Protein AF-A0A9P7BIC2-F1 (afdb_monomer)

Organism: Rhizopus oryzae (NCBI:txid64495)

pLDDT: mean 85.09, std 18.23, range [26.56, 98.12]

Sequence (79 aa):
MNTWEDAAVIKQVNQIGKTRIVLAGLWTSVCIVGPALSALDQGFEVYVITDACGDVRPADHRAAVSAGNAARLGAHGHL

Nearest PDB structures (foldseek):
  4wgf-assembly1_B  TM=9.408E-01  e=2.599E-06  Pseudomonas aeruginosa PAO1
  1yac-assembly1_A  TM=9.395E-01  e=7.512E-06  Escherichia coli
  3hb7-assembly4_G  TM=9.341E-01  e=3.523E-04  Alkaliphilus metalliredigens QYMF
  3hb7-assembly4_D  TM=9.312E-01  e=3.764E-04  Alkaliphilus metalliredigens QYMF
  3pl1-assembly1_A  TM=8.774E-01  e=1.088E-03  Mycobacterium tuberculosis H37Rv

Structure (mmCIF, N/CA/C/O backbone):
data_AF-A0A9P7BIC2-F1
#
_entry.id   AF-A0A9P7BIC2-F1
#
loop_
_atom_site.group_PDB
_atom_site.id
_atom_site.type_symbol
_atom_site.label_atom_id
_atom_site.label_alt_id
_atom_site.label_comp_id
_atom_site.label_asym_id
_atom_site.label_entity_id
_atom_site.label_seq_id
_atom_site.pdbx_PDB_ins_code
_atom_site.Cartn_x
_atom_site.Cartn_y
_atom_site.Cartn_z
_atom_site.occupancy
_atom_site.B_iso_or_equiv
_atom_site.auth_seq_id
_atom_site.auth_comp_id
_atom_site.auth_asym_id
_atom_site.auth_atom_id
_atom_site.pdbx_PDB_model_num
ATOM 1 N N . MET A 1 1 ? 8.840 -9.010 1.214 1.00 80.06 1 MET A N 1
ATOM 2 C CA . MET A 1 1 ? 8.955 -8.144 2.403 1.00 80.06 1 MET A CA 1
ATOM 3 C C . MET A 1 1 ? 7.662 -7.375 2.505 1.00 80.06 1 MET A C 1
ATOM 5 O O . MET A 1 1 ? 7.343 -6.651 1.570 1.00 80.06 1 MET A O 1
ATOM 9 N N . ASN A 1 2 ? 6.909 -7.593 3.576 1.00 89.25 2 ASN A N 1
ATOM 10 C CA . ASN A 1 2 ? 5.611 -6.974 3.767 1.00 89.25 2 ASN A CA 1
ATOM 11 C C . ASN A 1 2 ? 5.591 -6.260 5.120 1.00 89.25 2 ASN A C 1
ATOM 13 O O . ASN A 1 2 ? 5.615 -6.892 6.168 1.00 89.25 2 ASN A O 1
ATOM 17 N N . THR A 1 3 ? 5.541 -4.931 5.102 1.00 92.56 3 THR A N 1
ATOM 18 C CA . THR A 1 3 ? 5.409 -4.103 6.308 1.00 92.56 3 THR A CA 1
ATOM 19 C C . THR A 1 3 ? 4.173 -4.459 7.142 1.00 92.56 3 THR A C 1
ATOM 21 O O . THR A 1 3 ? 4.161 -4.232 8.347 1.00 92.56 3 THR A O 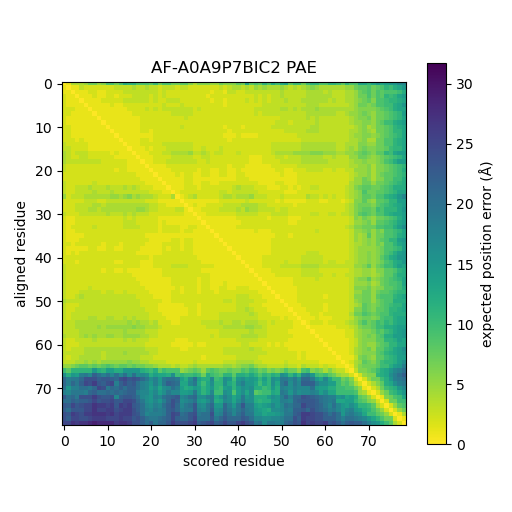1
ATOM 24 N N . TRP A 1 4 ? 3.161 -5.073 6.529 1.00 93.75 4 TRP A N 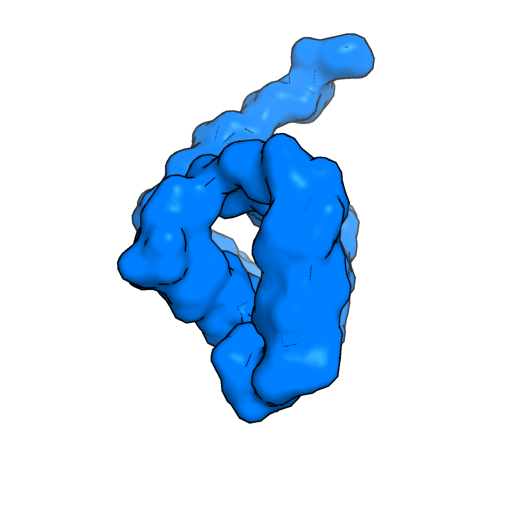1
ATOM 25 C CA . TRP A 1 4 ? 1.965 -5.561 7.209 1.00 93.75 4 TRP A CA 1
ATOM 26 C C . TRP A 1 4 ? 2.157 -6.873 7.984 1.00 93.75 4 TRP A C 1
ATOM 28 O O . TRP A 1 4 ? 1.204 -7.398 8.548 1.00 93.75 4 TRP A O 1
ATOM 38 N N . GLU A 1 5 ? 3.377 -7.408 8.033 1.00 94.81 5 GLU A N 1
ATOM 39 C CA . GLU A 1 5 ? 3.753 -8.518 8.920 1.00 94.81 5 GLU A CA 1
ATOM 40 C C . GLU A 1 5 ? 4.359 -8.013 10.244 1.00 94.81 5 GLU A C 1
ATOM 42 O O . GLU A 1 5 ? 4.505 -8.782 11.194 1.00 94.81 5 GLU A O 1
ATOM 47 N N . ASP A 1 6 ? 4.683 -6.718 10.340 1.00 96.81 6 ASP A N 1
ATOM 48 C CA . ASP A 1 6 ? 5.199 -6.102 11.561 1.00 96.81 6 ASP A CA 1
ATOM 49 C C . ASP A 1 6 ? 4.051 -5.567 12.433 1.00 96.81 6 ASP A C 1
ATOM 51 O O . ASP A 1 6 ? 3.401 -4.558 12.132 1.00 96.81 6 ASP A O 1
ATOM 55 N N . ALA A 1 7 ? 3.833 -6.228 13.572 1.00 96.25 7 ALA A N 1
ATOM 56 C CA . ALA A 1 7 ? 2.799 -5.857 14.532 1.00 96.25 7 ALA A CA 1
ATOM 57 C C . ALA A 1 7 ? 2.965 -4.430 15.091 1.00 96.25 7 ALA A C 1
ATOM 59 O O . ALA A 1 7 ? 1.965 -3.784 15.420 1.00 96.25 7 ALA A O 1
ATOM 60 N N . ALA A 1 8 ? 4.195 -3.915 15.199 1.00 97.69 8 ALA A N 1
ATOM 61 C CA . ALA A 1 8 ? 4.431 -2.547 15.643 1.00 97.69 8 ALA A CA 1
ATOM 62 C C . ALA A 1 8 ? 3.931 -1.542 14.600 1.00 97.69 8 ALA A C 1
ATOM 64 O O . ALA A 1 8 ? 3.296 -0.552 14.971 1.00 97.69 8 ALA A O 1
ATOM 65 N N . VAL A 1 9 ? 4.134 -1.823 13.309 1.00 96.31 9 VAL A N 1
ATOM 66 C CA . VAL A 1 9 ? 3.647 -0.958 12.228 1.00 96.31 9 VAL A CA 1
ATOM 67 C C . VAL A 1 9 ? 2.127 -0.974 12.161 1.00 96.31 9 VAL A C 1
ATOM 69 O O . VAL A 1 9 ? 1.517 0.094 12.198 1.00 96.31 9 VAL A O 1
ATOM 72 N N . ILE A 1 10 ? 1.500 -2.154 12.163 1.00 96.44 10 ILE A N 1
ATOM 73 C CA . ILE A 1 10 ? 0.031 -2.269 12.136 1.00 96.44 10 ILE A CA 1
ATOM 74 C C . ILE A 1 10 ? -0.590 -1.511 13.315 1.00 96.44 10 ILE A C 1
ATOM 76 O O . ILE A 1 10 ? -1.552 -0.757 13.147 1.00 96.44 10 ILE A O 1
ATOM 80 N N . LYS A 1 11 ? -0.011 -1.654 14.516 1.00 97.81 11 LYS A N 1
ATOM 81 C CA . LYS A 1 11 ? -0.465 -0.931 15.708 1.00 97.81 11 LYS A CA 1
ATOM 82 C C . LYS A 1 11 ? -0.387 0.582 15.511 1.00 97.81 11 LYS A C 1
ATOM 84 O O . LYS A 1 11 ? -1.367 1.263 15.799 1.00 97.81 11 LYS A O 1
ATOM 89 N N . GLN A 1 12 ? 0.745 1.100 15.037 1.00 98.12 12 GLN A N 1
ATOM 90 C CA . GLN A 1 12 ? 0.911 2.539 14.819 1.00 98.12 12 GLN A CA 1
ATOM 91 C C . GLN A 1 12 ? -0.049 3.065 13.749 1.00 98.12 12 GLN A C 1
ATOM 93 O O . GLN A 1 12 ? -0.716 4.072 13.972 1.00 98.12 12 GLN A O 1
ATOM 98 N N . VAL A 1 13 ? -0.200 2.360 12.626 1.00 97.00 13 VAL A N 1
ATOM 99 C CA . VAL A 1 13 ? -1.115 2.775 11.554 1.00 97.00 13 VAL A CA 1
ATOM 100 C C . VAL A 1 13 ? -2.566 2.809 12.041 1.00 97.00 13 VAL A C 1
ATOM 102 O O . VAL A 1 13 ? -3.262 3.799 11.820 1.00 97.00 13 VAL A O 1
ATOM 105 N N . ASN A 1 14 ? -3.010 1.793 12.786 1.00 96.12 14 ASN A N 1
ATOM 106 C CA . ASN A 1 14 ? -4.355 1.768 13.367 1.00 96.12 14 ASN A CA 1
ATOM 107 C C . ASN A 1 14 ? -4.579 2.901 14.385 1.00 96.12 14 ASN A C 1
ATOM 109 O O . ASN A 1 14 ? -5.669 3.468 14.446 1.00 96.12 14 ASN A O 1
ATOM 113 N N . GLN A 1 15 ? -3.555 3.264 15.166 1.00 98.00 15 GLN A N 1
ATOM 114 C CA . GLN A 1 15 ? -3.630 4.360 16.142 1.00 98.00 15 GLN A CA 1
ATOM 115 C C . GLN A 1 15 ? -3.817 5.737 15.494 1.00 98.00 15 GLN A C 1
ATOM 117 O O . GLN A 1 15 ? -4.414 6.617 16.112 1.00 98.00 15 GLN A O 1
ATOM 122 N N . ILE A 1 16 ? -3.358 5.926 14.254 1.00 97.75 16 ILE A N 1
ATOM 123 C CA . ILE A 1 16 ? -3.530 7.183 13.510 1.00 97.75 16 ILE A C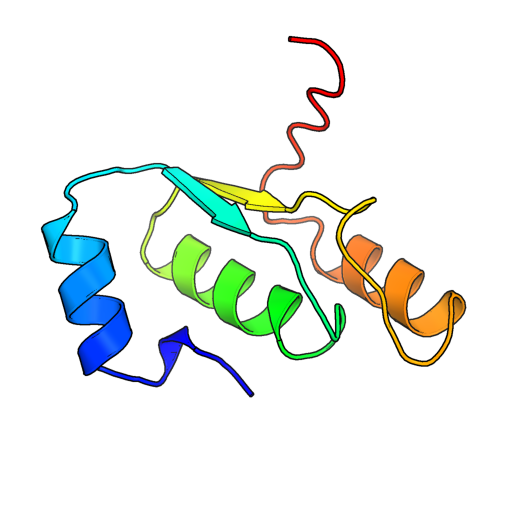A 1
ATOM 124 C C . ILE A 1 16 ? -5.017 7.456 13.199 1.00 97.75 16 ILE A C 1
ATOM 126 O O . ILE A 1 16 ? -5.406 8.608 12.989 1.00 97.75 16 ILE A O 1
ATOM 130 N N . GLY A 1 17 ? -5.870 6.422 13.194 1.00 96.25 17 GLY A N 1
ATOM 131 C CA . GLY A 1 17 ? -7.323 6.576 13.074 1.00 96.25 17 GLY A CA 1
ATOM 132 C C . GLY A 1 17 ? -7.786 7.109 11.714 1.00 96.25 17 GLY A C 1
ATOM 133 O O . GLY A 1 17 ? -8.830 7.754 11.617 1.00 96.25 17 GLY A O 1
ATOM 134 N N . LYS A 1 18 ? -7.001 6.884 10.655 1.00 97.69 18 LYS A N 1
ATOM 135 C CA . LYS A 1 18 ? -7.363 7.224 9.271 1.00 97.69 18 LYS A CA 1
ATOM 136 C C . LYS A 1 18 ? -7.802 5.969 8.537 1.00 97.69 18 LYS A C 1
ATOM 138 O O . LYS A 1 18 ? -7.240 4.908 8.744 1.00 97.69 18 LYS A O 1
ATOM 143 N N . THR A 1 19 ? -8.784 6.103 7.656 1.00 94.88 19 THR A N 1
ATOM 144 C CA . THR A 1 19 ? -9.316 4.989 6.855 1.00 94.88 19 THR A CA 1
ATOM 145 C C . THR A 1 19 ? -8.621 4.834 5.505 1.00 94.88 19 THR A C 1
ATOM 147 O O . THR A 1 19 ? -8.841 3.841 4.818 1.00 94.88 19 THR A O 1
ATOM 150 N N . ARG A 1 20 ? -7.790 5.812 5.121 1.00 94.62 20 ARG A N 1
ATOM 151 C CA . ARG A 1 20 ? -7.083 5.850 3.839 1.00 94.62 20 ARG A CA 1
ATOM 152 C C . ARG A 1 20 ? -5.587 5.704 4.032 1.00 94.62 20 ARG A C 1
ATOM 154 O O . ARG A 1 20 ? -5.022 6.353 4.912 1.00 94.62 20 ARG A O 1
ATOM 161 N N . ILE A 1 21 ? -4.962 4.927 3.158 1.00 94.06 21 ILE A N 1
ATOM 162 C CA . ILE A 1 21 ? -3.518 4.731 3.100 1.00 94.06 21 ILE A CA 1
ATOM 163 C C . ILE A 1 21 ? -3.035 5.083 1.699 1.00 94.06 21 ILE A C 1
ATOM 165 O O . ILE A 1 21 ? -3.620 4.667 0.703 1.00 94.06 21 ILE A O 1
ATOM 169 N N . VAL A 1 22 ? -1.947 5.844 1.638 1.00 93.75 22 VAL A N 1
ATOM 170 C CA . VAL A 1 22 ? -1.238 6.154 0.397 1.00 93.75 22 VAL A CA 1
ATOM 171 C C . VAL A 1 22 ? 0.142 5.511 0.481 1.00 93.75 22 VAL A C 1
ATOM 173 O O . VAL A 1 22 ? 0.862 5.736 1.452 1.00 93.75 22 VAL A O 1
ATOM 176 N N . LEU A 1 23 ? 0.498 4.702 -0.514 1.00 93.25 23 LEU A N 1
ATOM 177 C CA .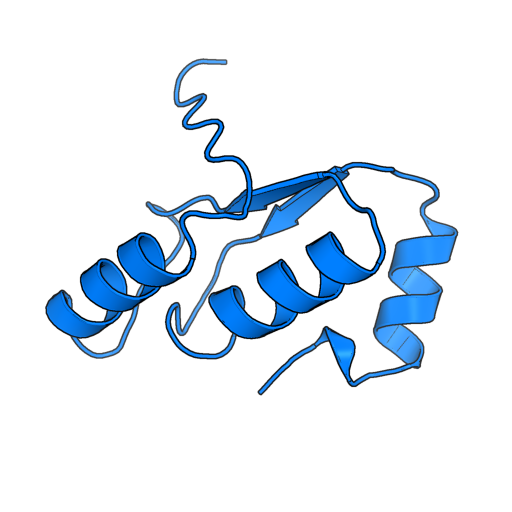 LEU A 1 23 ? 1.765 3.978 -0.590 1.00 93.25 23 LEU A CA 1
ATOM 178 C C . LEU A 1 23 ? 2.594 4.453 -1.785 1.00 93.25 23 LEU A C 1
ATOM 180 O O . LEU A 1 23 ? 2.076 4.667 -2.882 1.00 93.25 23 LEU A O 1
ATOM 184 N N . ALA A 1 24 ? 3.898 4.571 -1.562 1.00 93.25 24 ALA A N 1
ATOM 185 C CA . ALA A 1 24 ? 4.912 4.830 -2.576 1.00 93.25 24 ALA A CA 1
ATOM 186 C C . ALA A 1 24 ? 6.241 4.201 -2.133 1.00 93.25 24 ALA A C 1
ATOM 188 O O . ALA A 1 24 ? 6.463 4.031 -0.932 1.00 93.25 24 ALA A O 1
ATOM 189 N N . GLY A 1 25 ? 7.128 3.868 -3.075 1.00 92.19 25 GLY A N 1
ATOM 190 C CA . GLY A 1 25 ? 8.467 3.363 -2.755 1.00 92.19 25 GLY A CA 1
ATOM 191 C C . GLY A 1 25 ? 8.961 2.210 -3.631 1.00 92.19 25 GLY A C 1
ATOM 192 O O . GLY A 1 25 ? 8.477 1.973 -4.739 1.00 92.19 25 GLY A O 1
ATOM 193 N N . LEU A 1 26 ? 9.980 1.506 -3.127 1.00 93.62 26 LEU A N 1
ATOM 194 C CA . LEU A 1 26 ? 10.745 0.490 -3.855 1.00 93.62 26 LEU A CA 1
ATOM 195 C C . LEU A 1 26 ? 10.913 -0.792 -3.015 1.00 93.62 26 LEU A C 1
ATOM 197 O O . LEU A 1 26 ? 11.153 -0.712 -1.814 1.00 93.62 26 LEU A O 1
ATOM 201 N N . TRP A 1 27 ? 10.849 -1.995 -3.591 1.00 93.56 27 TRP A N 1
ATOM 202 C CA . TRP A 1 27 ? 10.460 -2.319 -4.972 1.00 93.56 27 TRP A CA 1
ATOM 203 C C . TRP A 1 27 ? 8.951 -2.497 -5.116 1.00 93.56 27 TRP A C 1
ATOM 205 O O . TRP A 1 27 ? 8.289 -2.993 -4.205 1.00 93.56 27 TRP A O 1
ATOM 215 N N . THR A 1 28 ? 8.416 -2.152 -6.284 1.00 91.06 28 THR A N 1
ATOM 216 C CA . THR A 1 28 ? 6.971 -2.182 -6.553 1.00 91.06 28 THR A CA 1
ATOM 217 C C . THR A 1 28 ? 6.408 -3.587 -6.369 1.00 91.06 28 THR A C 1
ATOM 219 O O . THR A 1 28 ? 5.439 -3.762 -5.635 1.00 91.06 28 THR A O 1
ATOM 222 N N . SER A 1 29 ? 7.056 -4.596 -6.959 1.00 88.81 29 SER A N 1
ATOM 223 C CA . SER A 1 29 ? 6.620 -5.998 -6.906 1.00 88.81 29 SER A CA 1
ATOM 224 C C . SER A 1 29 ? 6.662 -6.629 -5.517 1.00 88.81 29 SER A C 1
ATOM 226 O O . SER A 1 29 ? 5.990 -7.631 -5.290 1.00 88.81 29 SER A O 1
ATOM 228 N N . VAL A 1 30 ? 7.423 -6.055 -4.581 1.00 87.50 30 VAL A N 1
ATOM 229 C CA . VAL A 1 30 ? 7.649 -6.651 -3.260 1.00 87.50 30 VAL A CA 1
ATOM 230 C C . VAL A 1 30 ? 7.103 -5.759 -2.153 1.00 87.50 30 VAL A C 1
ATOM 232 O O . VAL A 1 30 ? 6.150 -6.129 -1.473 1.00 87.50 30 VAL A O 1
ATOM 235 N N . CYS A 1 31 ? 7.713 -4.588 -1.969 1.00 92.81 31 CYS A N 1
ATOM 236 C CA . CYS A 1 31 ? 7.490 -3.717 -0.818 1.00 92.81 31 CYS A CA 1
ATOM 237 C C . CYS A 1 31 ? 6.228 -2.863 -0.945 1.00 92.81 31 CYS A C 1
ATOM 239 O O . CYS A 1 31 ? 5.809 -2.279 0.046 1.00 92.81 31 CYS A O 1
ATOM 241 N N . ILE A 1 32 ? 5.631 -2.772 -2.137 1.00 93.00 32 ILE A N 1
ATOM 242 C CA . ILE A 1 32 ? 4.413 -1.983 -2.358 1.00 93.00 32 ILE A CA 1
ATOM 243 C C . ILE A 1 32 ? 3.198 -2.891 -2.514 1.00 93.00 32 ILE A C 1
ATOM 245 O O . ILE A 1 32 ? 2.227 -2.721 -1.782 1.00 93.00 32 ILE A O 1
ATOM 249 N N . VAL A 1 33 ? 3.264 -3.896 -3.394 1.00 90.44 33 VAL A N 1
ATOM 250 C CA . VAL A 1 33 ? 2.141 -4.825 -3.614 1.00 90.44 33 VAL A CA 1
ATOM 251 C C . VAL A 1 33 ? 1.757 -5.574 -2.334 1.00 90.44 33 VAL A C 1
ATOM 253 O O . VAL A 1 33 ? 0.575 -5.626 -2.009 1.00 90.44 33 VAL A O 1
ATOM 256 N N . GLY A 1 34 ? 2.727 -6.106 -1.579 1.00 91.12 34 GLY A N 1
ATOM 257 C CA . GLY A 1 34 ? 2.449 -6.861 -0.349 1.00 91.12 34 GLY A CA 1
ATOM 258 C C . GLY A 1 34 ? 1.653 -6.052 0.687 1.00 91.12 34 GLY A C 1
ATOM 259 O O . GLY A 1 34 ? 0.528 -6.435 1.009 1.00 91.12 34 GLY A O 1
ATOM 260 N N . PRO A 1 35 ? 2.179 -4.906 1.162 1.00 92.69 35 PRO A N 1
ATOM 261 C CA . PRO A 1 35 ? 1.466 -4.061 2.118 1.00 92.69 35 PRO A CA 1
ATOM 262 C C . PRO A 1 35 ? 0.148 -3.502 1.587 1.00 92.69 35 PRO A C 1
ATOM 264 O O . PRO A 1 35 ? -0.799 -3.379 2.357 1.00 92.69 35 PRO A O 1
ATOM 267 N N . ALA A 1 36 ? 0.061 -3.187 0.289 1.00 92.06 36 ALA A N 1
ATOM 268 C CA . ALA A 1 36 ? -1.179 -2.699 -0.307 1.00 92.06 36 ALA A CA 1
ATOM 269 C C . ALA A 1 36 ? -2.302 -3.736 -0.200 1.00 92.06 36 ALA A C 1
ATOM 271 O O . ALA A 1 36 ? -3.396 -3.404 0.252 1.00 92.06 36 ALA A O 1
ATOM 272 N N . LEU A 1 37 ? -2.024 -4.991 -0.566 1.00 91.12 37 LEU A N 1
ATOM 273 C CA . LEU A 1 37 ? -2.997 -6.082 -0.477 1.00 91.12 37 LEU A CA 1
ATOM 274 C C . LEU A 1 37 ? -3.395 -6.362 0.973 1.00 91.12 37 LEU A C 1
ATOM 276 O O . LEU A 1 37 ? -4.580 -6.435 1.279 1.00 91.12 37 LEU A O 1
ATOM 280 N N . SER A 1 38 ? -2.432 -6.429 1.891 1.00 93.12 38 SER A N 1
ATOM 281 C CA . SER A 1 38 ? -2.741 -6.677 3.303 1.00 93.12 38 SER A CA 1
ATOM 282 C C . SER A 1 38 ? -3.543 -5.543 3.954 1.00 93.12 38 SER A C 1
ATOM 284 O O . SER A 1 38 ? -4.447 -5.801 4.747 1.00 93.12 38 SER A O 1
ATOM 286 N N . ALA A 1 39 ? -3.259 -4.287 3.604 1.00 93.19 39 ALA A N 1
ATOM 287 C CA . ALA A 1 39 ? -4.034 -3.147 4.082 1.00 93.19 39 ALA A CA 1
ATOM 288 C C . ALA A 1 39 ? -5.464 -3.137 3.514 1.00 93.19 39 ALA A C 1
ATOM 290 O O . ALA A 1 39 ? -6.408 -2.832 4.247 1.00 93.19 39 ALA A O 1
ATOM 291 N N . LEU A 1 40 ? -5.646 -3.508 2.240 1.00 91.44 40 LEU A N 1
ATOM 292 C CA . LEU A 1 40 ? -6.976 -3.701 1.655 1.00 91.44 40 LEU A CA 1
ATOM 293 C C . LEU A 1 40 ? -7.760 -4.798 2.378 1.00 91.44 40 LEU A C 1
ATOM 295 O O . LEU A 1 40 ? -8.923 -4.580 2.709 1.00 91.44 40 LEU A O 1
ATOM 299 N N . ASP A 1 41 ? -7.126 -5.940 2.656 1.00 92.88 41 ASP A N 1
ATOM 300 C CA . ASP A 1 41 ? -7.754 -7.059 3.368 1.00 92.88 41 ASP A CA 1
ATOM 301 C C . ASP A 1 41 ? -8.173 -6.663 4.793 1.00 92.88 41 ASP A C 1
ATOM 303 O O . ASP A 1 41 ? -9.203 -7.112 5.294 1.00 92.88 41 ASP A O 1
ATOM 307 N N . GLN A 1 42 ? -7.419 -5.765 5.438 1.00 94.56 42 GLN A N 1
ATOM 308 C CA . GLN A 1 42 ? -7.791 -5.180 6.729 1.00 94.56 42 GLN A CA 1
ATOM 309 C C . GLN A 1 42 ? -8.919 -4.126 6.617 1.00 94.56 42 GLN A C 1
ATOM 311 O O . GLN A 1 42 ? -9.467 -3.692 7.631 1.00 94.56 42 GLN A O 1
ATOM 316 N N . GLY A 1 43 ? -9.302 -3.721 5.404 1.00 93.25 43 GLY A N 1
ATOM 317 C CA . GLY A 1 43 ? -10.415 -2.807 5.140 1.00 93.25 43 GLY A CA 1
ATOM 318 C C . GLY A 1 43 ? -10.024 -1.340 4.949 1.00 93.25 43 GLY A C 1
ATOM 319 O O . GLY A 1 43 ? -10.902 -0.475 4.972 1.00 93.25 43 GLY A O 1
ATOM 320 N N . PHE A 1 44 ? -8.739 -1.030 4.759 1.00 94.12 44 PHE A N 1
ATOM 321 C CA . PHE A 1 44 ? -8.320 0.322 4.392 1.00 94.12 44 PHE A CA 1
ATOM 322 C C . PHE A 1 44 ? -8.653 0.639 2.933 1.00 94.12 44 PHE A C 1
ATOM 324 O O . PHE A 1 44 ? -8.637 -0.214 2.048 1.00 94.12 44 PHE A O 1
ATOM 331 N N . GLU A 1 45 ? -8.883 1.918 2.663 1.00 93.38 45 GLU A N 1
ATOM 332 C CA . GLU A 1 45 ? -8.891 2.454 1.310 1.00 93.38 45 GLU A CA 1
ATOM 333 C C . GLU A 1 45 ? -7.444 2.753 0.888 1.00 93.38 45 GLU A C 1
ATOM 335 O O . GLU A 1 45 ? -6.821 3.681 1.407 1.00 93.38 45 GLU A O 1
ATOM 340 N N . VAL A 1 46 ? -6.888 1.947 -0.019 1.00 91.56 46 VAL A N 1
ATOM 341 C CA . VAL A 1 46 ? -5.466 2.013 -0.389 1.00 91.56 46 VAL A CA 1
ATOM 342 C C . VAL A 1 46 ? -5.278 2.652 -1.761 1.00 91.56 46 VAL A C 1
ATOM 344 O O . VAL A 1 46 ? -5.899 2.233 -2.735 1.00 91.56 46 VAL A O 1
ATOM 347 N N . TYR A 1 47 ? -4.360 3.613 -1.830 1.00 90.44 47 TYR A N 1
ATOM 348 C CA . TYR A 1 47 ? -3.900 4.275 -3.048 1.00 90.44 47 TYR A CA 1
ATOM 349 C C . TYR A 1 47 ? -2.400 4.047 -3.227 1.00 90.44 47 TYR A C 1
ATOM 351 O O . TYR A 1 47 ? -1.637 4.162 -2.268 1.00 90.44 47 TYR A O 1
ATOM 359 N N . VAL A 1 48 ? -1.962 3.771 -4.455 1.00 89.69 48 VAL A N 1
ATOM 360 C CA . VAL A 1 48 ? -0.540 3.621 -4.792 1.00 89.69 48 VAL A CA 1
ATOM 361 C C . VAL A 1 48 ? -0.133 4.704 -5.786 1.00 89.69 48 VAL A C 1
ATOM 363 O O . VAL A 1 48 ? -0.724 4.824 -6.858 1.00 89.69 48 VAL A O 1
ATOM 366 N N . ILE A 1 49 ? 0.896 5.476 -5.443 1.00 91.94 49 ILE A N 1
ATOM 367 C CA . ILE A 1 49 ? 1.435 6.545 -6.291 1.00 91.94 49 ILE A CA 1
ATOM 368 C C . ILE A 1 49 ? 2.476 5.935 -7.233 1.00 91.94 49 ILE A C 1
ATOM 370 O O . ILE A 1 49 ? 3.656 5.822 -6.903 1.00 91.94 49 ILE A O 1
ATOM 374 N N . THR A 1 50 ? 2.007 5.428 -8.376 1.00 88.44 50 THR A N 1
ATOM 375 C CA . THR A 1 50 ? 2.813 4.567 -9.265 1.00 88.44 50 THR A CA 1
ATOM 376 C C . THR A 1 50 ? 4.041 5.251 -9.869 1.00 88.44 50 THR A C 1
ATOM 378 O O . THR A 1 50 ? 5.062 4.596 -10.042 1.00 88.44 50 THR A O 1
ATOM 381 N N . ASP A 1 51 ? 3.983 6.556 -10.126 1.00 89.56 51 ASP A N 1
ATOM 382 C CA . ASP A 1 51 ? 5.098 7.381 -10.613 1.00 89.56 51 ASP A CA 1
ATOM 383 C C . ASP A 1 51 ? 6.142 7.693 -9.525 1.00 89.56 51 ASP A C 1
ATOM 385 O O . ASP A 1 51 ? 7.276 8.046 -9.840 1.00 89.56 51 ASP A O 1
ATOM 389 N N . ALA A 1 52 ? 5.792 7.486 -8.252 1.00 92.56 52 ALA A N 1
ATOM 390 C CA . ALA A 1 52 ? 6.711 7.479 -7.114 1.00 92.56 52 ALA A CA 1
ATOM 391 C C . ALA A 1 52 ? 7.143 6.053 -6.705 1.00 92.56 52 ALA A C 1
ATOM 393 O O . ALA A 1 52 ? 7.703 5.847 -5.624 1.00 92.56 52 ALA A O 1
ATOM 394 N N . CYS A 1 53 ? 6.873 5.054 -7.550 1.00 93.75 53 CYS A N 1
ATOM 395 C CA . CYS A 1 53 ? 7.276 3.666 -7.353 1.00 93.75 53 CYS A CA 1
ATOM 396 C C . CYS A 1 53 ? 8.211 3.199 -8.472 1.00 93.75 53 CYS A C 1
ATOM 398 O O . CYS A 1 53 ? 8.288 3.775 -9.553 1.00 93.75 53 CYS A O 1
ATOM 400 N N . GLY A 1 54 ? 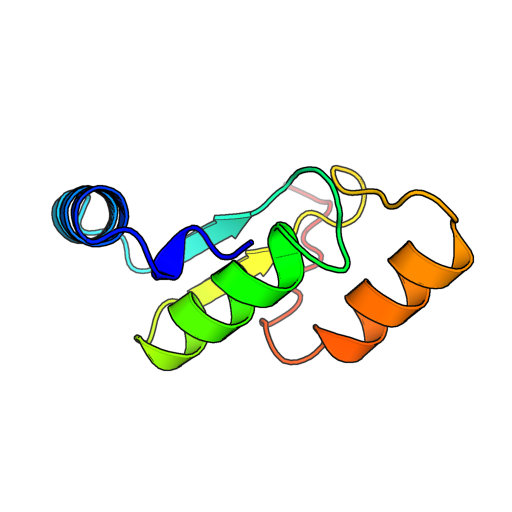8.917 2.104 -8.224 1.00 93.38 54 GLY A N 1
ATOM 401 C CA . GLY A 1 54 ? 9.826 1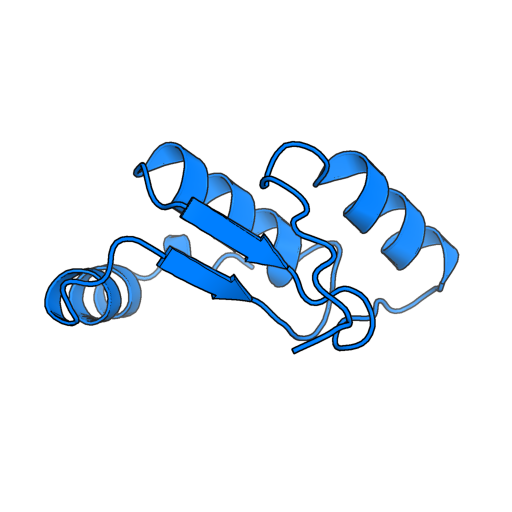.511 -9.200 1.00 93.38 54 GLY A CA 1
ATOM 402 C C . GLY A 1 54 ? 10.229 0.091 -8.838 1.00 93.38 54 GLY A C 1
ATOM 403 O O . GLY A 1 54 ? 9.992 -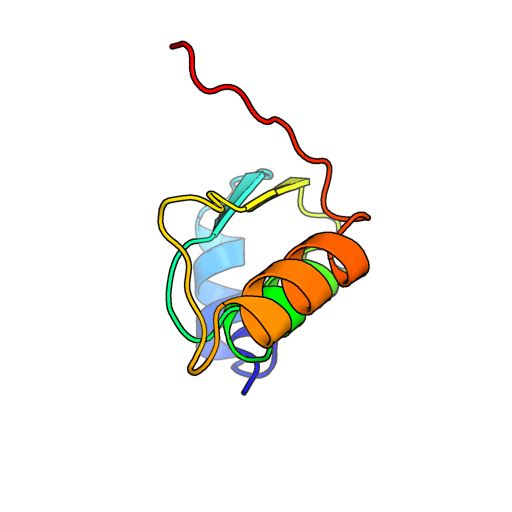0.387 -7.727 1.00 93.38 54 GLY A O 1
ATOM 404 N N . ASP A 1 55 ? 10.814 -0.607 -9.797 1.00 95.00 55 ASP A N 1
ATOM 405 C CA . ASP A 1 55 ? 11.346 -1.956 -9.628 1.00 95.00 55 ASP A CA 1
ATOM 406 C C . ASP A 1 55 ? 12.719 -2.054 -10.302 1.00 95.00 55 ASP A C 1
ATOM 408 O O . ASP A 1 55 ? 13.145 -1.115 -10.977 1.00 95.00 55 ASP A O 1
ATOM 412 N N . VAL A 1 56 ? 13.411 -3.181 -10.136 1.00 96.06 56 VAL A N 1
ATOM 413 C CA . VAL A 1 56 ? 14.725 -3.417 -10.751 1.00 96.06 56 VAL A CA 1
ATOM 414 C C . VAL A 1 56 ? 14.642 -3.307 -12.274 1.00 96.06 56 VAL A C 1
ATOM 416 O O . VAL A 1 56 ? 15.557 -2.782 -12.909 1.00 96.06 56 VAL A O 1
ATOM 419 N N . ARG A 1 57 ? 13.540 -3.773 -12.876 1.00 95.25 57 ARG A N 1
ATOM 420 C CA . ARG A 1 57 ? 13.267 -3.609 -14.308 1.00 95.25 57 ARG A CA 1
ATOM 421 C C . ARG A 1 57 ? 11.918 -2.927 -14.529 1.00 95.25 57 ARG A C 1
ATOM 423 O O . ARG A 1 5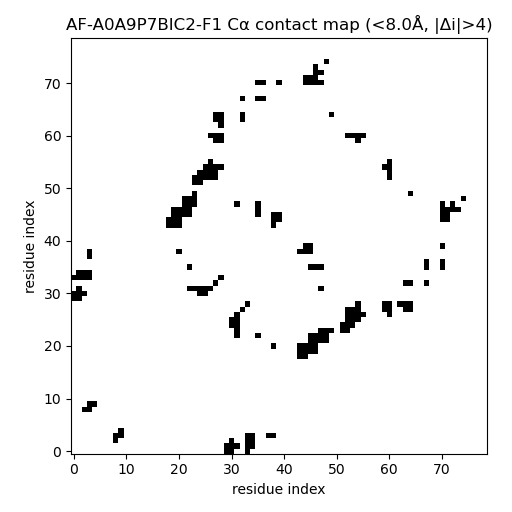7 ? 10.949 -3.246 -13.841 1.00 95.25 57 ARG A O 1
ATOM 430 N N . PRO A 1 58 ? 11.784 -2.089 -15.574 1.00 93.38 58 PRO A N 1
ATOM 431 C CA . PRO A 1 58 ? 10.501 -1.472 -15.910 1.00 93.38 58 PRO A CA 1
ATOM 432 C C . PRO A 1 58 ? 9.378 -2.481 -16.197 1.00 93.38 58 PRO A C 1
ATOM 434 O O . PRO A 1 58 ? 8.211 -2.183 -15.963 1.00 93.38 58 PRO A O 1
ATOM 437 N N . ALA A 1 59 ? 9.712 -3.665 -16.723 1.00 93.81 59 ALA A N 1
ATOM 438 C CA . ALA A 1 59 ? 8.734 -4.725 -16.961 1.00 93.81 59 ALA A CA 1
ATOM 439 C C . ALA A 1 59 ? 8.152 -5.274 -15.648 1.00 93.81 59 ALA A C 1
ATOM 441 O O . ALA A 1 59 ? 6.940 -5.452 -15.565 1.00 93.81 59 ALA A O 1
ATOM 442 N N . ASP A 1 60 ? 8.992 -5.448 -14.625 1.00 92.44 60 ASP A N 1
ATOM 443 C CA . ASP A 1 60 ? 8.589 -5.955 -13.311 1.00 92.44 60 ASP A CA 1
ATOM 444 C C . ASP A 1 60 ? 7.708 -4.927 -12.585 1.00 92.44 60 ASP A C 1
ATOM 446 O O . ASP A 1 60 ? 6.652 -5.277 -12.064 1.00 92.44 60 ASP A O 1
ATOM 450 N N . HIS A 1 61 ? 8.060 -3.635 -12.667 1.00 91.50 61 HIS A N 1
ATOM 451 C CA . HIS A 1 61 ? 7.213 -2.543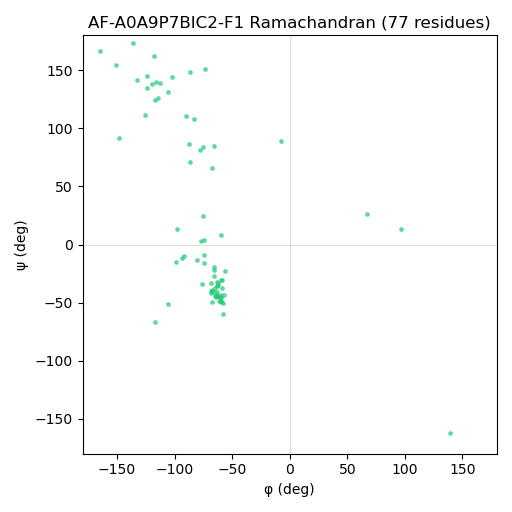 -12.174 1.00 91.50 61 HIS A CA 1
ATOM 452 C C . HIS A 1 61 ? 5.830 -2.547 -12.846 1.00 91.50 61 HIS A C 1
ATOM 454 O O . HIS A 1 61 ? 4.811 -2.546 -12.161 1.00 91.50 61 HIS A O 1
ATOM 460 N N . ARG A 1 62 ? 5.770 -2.606 -14.186 1.00 90.81 62 ARG A N 1
ATOM 461 C CA . ARG A 1 62 ? 4.491 -2.624 -14.922 1.00 90.81 62 ARG A CA 1
ATOM 462 C C . ARG A 1 62 ? 3.650 -3.857 -14.607 1.00 90.81 62 ARG A C 1
ATOM 464 O O . ARG A 1 62 ? 2.435 -3.733 -14.462 1.00 90.81 62 ARG A O 1
ATOM 471 N N . ALA A 1 63 ? 4.278 -5.027 -14.503 1.00 89.19 63 ALA A N 1
ATOM 472 C CA . ALA A 1 63 ? 3.597 -6.258 -14.120 1.00 89.19 63 ALA A CA 1
ATOM 473 C C . ALA A 1 63 ? 3.037 -6.155 -12.695 1.00 89.19 63 ALA A C 1
ATOM 475 O O . ALA A 1 63 ? 1.881 -6.501 -12.478 1.00 89.19 63 ALA A O 1
ATOM 476 N N . ALA A 1 64 ? 3.808 -5.608 -11.751 1.00 87.81 64 ALA A N 1
ATOM 477 C CA . ALA A 1 64 ? 3.383 -5.402 -10.371 1.00 87.81 64 ALA A CA 1
ATOM 478 C C . ALA A 1 64 ? 2.228 -4.400 -10.246 1.00 87.81 64 ALA A C 1
ATOM 480 O O . ALA A 1 64 ? 1.256 -4.688 -9.556 1.00 87.81 64 ALA A O 1
ATOM 481 N N . VAL A 1 65 ? 2.289 -3.264 -10.951 1.00 85.94 65 VAL A N 1
ATOM 482 C CA . VAL A 1 65 ? 1.175 -2.301 -11.014 1.00 85.94 65 VAL A CA 1
ATOM 483 C C . VAL A 1 65 ? -0.071 -2.967 -11.600 1.00 85.94 65 VAL A C 1
ATOM 485 O O . VAL A 1 65 ? -1.153 -2.839 -11.040 1.00 85.94 65 VAL A O 1
ATOM 488 N N . SER A 1 66 ? 0.091 -3.753 -12.669 1.00 82.12 66 SER A N 1
ATOM 489 C CA . SER A 1 66 ? -1.024 -4.459 -13.314 1.00 82.12 66 SER A CA 1
ATOM 490 C C . SER A 1 66 ? -1.615 -5.576 -12.443 1.00 82.12 66 SER A C 1
ATOM 492 O O . SER A 1 66 ? -2.815 -5.831 -12.496 1.00 82.12 66 SER A O 1
ATOM 494 N N . ALA A 1 67 ? -0.792 -6.252 -11.637 1.00 69.88 67 ALA A N 1
ATOM 495 C CA . ALA A 1 67 ? -1.230 -7.274 -10.687 1.00 69.88 67 ALA A CA 1
ATOM 496 C C . ALA A 1 67 ? -1.872 -6.656 -9.432 1.00 69.88 67 ALA A C 1
ATOM 498 O O . ALA A 1 67 ? -2.830 -7.205 -8.894 1.00 69.88 67 ALA A O 1
ATOM 499 N N . GLY A 1 68 ? -1.388 -5.488 -9.000 1.00 59.22 68 GLY A N 1
ATOM 500 C CA . GLY A 1 68 ? -1.914 -4.704 -7.880 1.00 59.22 68 GLY A CA 1
ATOM 501 C C . GLY A 1 68 ? -3.229 -3.968 -8.170 1.00 59.22 68 GLY A C 1
ATOM 502 O O . GLY A 1 68 ? -3.721 -3.253 -7.299 1.00 59.22 68 GLY A O 1
ATOM 503 N N . ASN A 1 69 ? -3.824 -4.163 -9.354 1.00 48.78 69 ASN A N 1
ATOM 504 C CA . ASN A 1 69 ? -5.017 -3.479 -9.879 1.00 48.78 69 ASN A CA 1
ATOM 505 C C . ASN A 1 69 ? -6.321 -3.615 -9.050 1.00 48.78 69 ASN A C 1
ATOM 507 O O . ASN A 1 69 ? -7.373 -3.168 -9.502 1.00 48.78 69 ASN A O 1
ATOM 511 N N . ALA A 1 70 ? -6.290 -4.182 -7.842 1.00 48.09 70 ALA A N 1
ATOM 512 C CA . ALA A 1 70 ? -7.426 -4.182 -6.915 1.00 48.09 70 ALA A CA 1
ATOM 513 C C . ALA A 1 70 ? -7.337 -3.098 -5.817 1.00 48.09 70 ALA A C 1
ATOM 515 O O . ALA A 1 70 ? -8.357 -2.768 -5.207 1.00 48.09 70 ALA A O 1
ATOM 516 N N . ALA A 1 71 ? -6.167 -2.480 -5.594 1.00 49.72 71 ALA A N 1
ATOM 517 C CA . ALA A 1 71 ? -6.038 -1.300 -4.733 1.00 49.72 71 ALA A CA 1
ATOM 518 C C . ALA A 1 71 ? -6.516 -0.067 -5.495 1.00 49.72 71 ALA A C 1
ATOM 520 O O . ALA A 1 71 ? -5.711 0.604 -6.130 1.00 49.72 71 ALA A O 1
ATOM 521 N N . ARG A 1 72 ? -7.847 0.130 -5.516 1.00 51.38 72 ARG A N 1
ATOM 522 C CA . ARG A 1 72 ? -8.600 1.250 -6.116 1.00 51.38 72 ARG A CA 1
ATOM 523 C C . ARG A 1 72 ? -7.691 2.379 -6.611 1.00 51.38 72 ARG A C 1
ATOM 525 O O . ARG A 1 72 ? -7.400 3.324 -5.883 1.00 51.38 72 ARG A O 1
ATOM 532 N N . LEU A 1 73 ? -7.256 2.261 -7.866 1.00 45.53 73 LEU A N 1
ATOM 533 C CA . LEU A 1 73 ? -6.436 3.257 -8.542 1.00 45.53 73 LEU A CA 1
ATOM 534 C C . LEU A 1 73 ? -7.253 4.542 -8.718 1.00 45.53 73 LEU A C 1
ATOM 536 O O . LEU A 1 73 ? -7.853 4.785 -9.761 1.00 45.53 73 LEU A O 1
ATOM 540 N N . GLY A 1 74 ? -7.261 5.389 -7.694 1.00 41.16 74 GLY A N 1
ATOM 541 C CA . GLY A 1 74 ? -7.427 6.819 -7.876 1.00 41.16 74 GLY A CA 1
ATOM 542 C C . GLY A 1 74 ? -6.116 7.377 -8.397 1.00 41.16 74 GLY A C 1
ATOM 543 O O . GLY A 1 74 ? -5.307 7.886 -7.626 1.00 41.16 74 GLY A O 1
ATOM 544 N N . ALA A 1 75 ? -5.910 7.290 -9.709 1.00 40.75 75 ALA A N 1
ATOM 545 C CA . ALA A 1 75 ? -4.969 8.147 -10.415 1.00 40.75 75 ALA A CA 1
ATOM 546 C C . ALA A 1 75 ? -5.503 9.594 -10.390 1.00 40.75 75 ALA A C 1
ATOM 548 O O . ALA A 1 75 ? -5.896 10.144 -11.413 1.00 40.75 75 ALA A O 1
ATOM 549 N N . HIS A 1 76 ? -5.576 10.217 -9.213 1.00 42.22 76 HIS A N 1
ATOM 550 C CA . HIS A 1 76 ? -5.854 11.646 -9.098 1.00 42.22 76 HIS A CA 1
ATOM 551 C C . HIS A 1 76 ? -4.537 12.413 -9.196 1.00 42.22 76 HIS A C 1
ATOM 553 O O . HIS A 1 76 ? -4.048 12.986 -8.231 1.00 42.22 76 HIS A O 1
ATOM 559 N N . GLY A 1 77 ? -3.977 12.423 -10.408 1.00 35.56 77 GLY A N 1
ATOM 560 C CA . GLY A 1 77 ? -2.867 13.288 -10.817 1.00 35.56 77 GLY A CA 1
ATOM 561 C C . GLY A 1 77 ? -3.275 14.747 -11.070 1.00 35.56 77 GLY A C 1
ATOM 562 O O . GLY A 1 77 ? -2.609 15.428 -11.837 1.00 35.56 77 GLY A O 1
ATOM 563 N N . HIS A 1 78 ? -4.364 15.222 -10.458 1.00 26.56 78 HIS A N 1
ATOM 564 C CA . HIS A 1 78 ? -4.761 16.630 -10.426 1.00 26.56 78 HIS A CA 1
ATOM 565 C C . HIS A 1 78 ? -5.496 16.916 -9.110 1.00 26.56 78 HIS A C 1
ATOM 567 O O . HIS A 1 78 ? -6.711 16.734 -9.009 1.00 26.56 78 HIS A O 1
ATOM 573 N N . LEU A 1 79 ? -4.732 17.345 -8.109 1.00 36.47 79 LEU A N 1
ATOM 574 C CA . LEU A 1 79 ? -5.167 18.285 -7.078 1.00 36.47 79 LEU A CA 1
ATOM 575 C C . LEU A 1 79 ? -4.303 19.537 -7.224 1.00 36.47 79 LEU A C 1
ATOM 577 O O . LEU A 1 79 ? -3.097 19.362 -7.516 1.00 36.47 79 LEU A O 1
#

Radius of gyration: 12.35 Å; Cα contacts (8 Å, |Δi|>4): 111; chains: 1; bounding box: 25×27×33 Å

Mean predicted aligned error: 5.39 Å

Foldseek 3Di:
DEPLVDPVSVVVVVVVVDQEDEDAEPDLQPHPLRNLVSSVVVRGQYEYPLVRHHYPDPVSSVVSCVVSVVSPHPPCPDD

Solvent-accessible surface area (backbone atoms only — not comparable to full-atom values): 4573 Å² total; per-residue (Å²): 103,44,65,71,75,39,67,70,52,50,50,53,55,61,70,70,71,62,62,66,45,79,46,69,42,72,37,24,64,38,50,43,40,43,28,46,53,51,41,40,76,74,66,39,49,35,33,66,45,66,91,61,36,40,40,99,41,73,66,52,23,51,51,28,55,63,70,41,66,77,44,59,78,72,81,69,90,76,127

Secondary structure (DSSP, 8-state):
--GGG-HHHHHHHHHTT-SEEEEEEE-IIIIIHHHHHHHHHTT-EEEEEEEEEE-SSHHHHHHHHHHTTTS--------

InterPro domains:
  IPR000868 Isochorismatase-like domain [PF00857] (2-67)
  IPR036380 Isochorismatase-like superfamily [G3DSA:3.40.50.850] (1-77)
  IPR036380 Isochorismatase-like superfamily [SSF52499] (2-66)
  IPR053152 Probable Hydrolase YcaC-like [PTHR43559] (1-66)